Protein AF-A0AAD2HRV2-F1 (afdb_monomer_lite)

Radius of gyration: 18.83 Å; chains: 1; bounding box: 55×31×52 Å

Foldseek 3Di:
DVLLVVLLVQCDPVHVPCQVVSLVSLLVVLVVLVVVLVVVVVVLVVVVVCVVVDDPLVVVLSVLSVVLSVLSVLLSVLSNLQSQQAPGSQLPHGDPDPPSVQSHCHRHVVVCCCVSHPVSVVVSVVSVVVSVVVVVVVVVD

Secondary structure (DSSP, 8-state):
-HHHHHHHHHTSTT-GGGHHHHHHHHHHHHHHHHHHHHHHHHHHHHHHHGGGTS-HHHHHHHHHHHHHHHHHHHHHHHHHHHHHSBSSTTS-SB-SSSSGGGG-TTTS-HHHIIIIIIIHHHHHHHHHHHHHHHHHTTTT-

pLDDT: mean 74.62, std 10.89, range [42.72, 90.31]

Structure (mmCIF, N/CA/C/O backbone):
data_AF-A0AAD2HRV2-F1
#
_entry.id   AF-A0AAD2HRV2-F1
#
loop_
_atom_site.group_PDB
_atom_site.id
_atom_site.type_symbol
_atom_site.label_atom_id
_atom_site.labe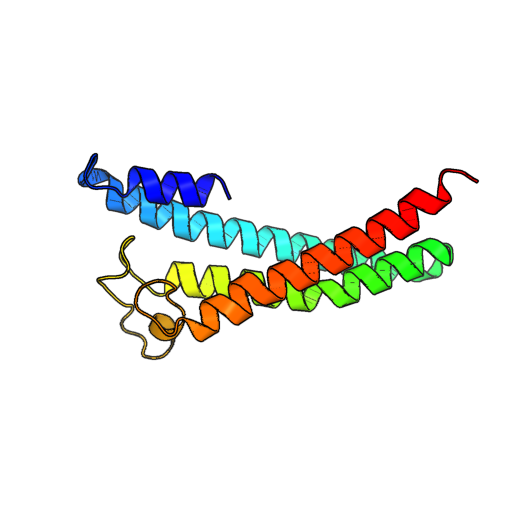l_alt_id
_atom_site.label_comp_id
_atom_site.label_asym_id
_atom_site.label_entity_id
_atom_site.label_seq_id
_atom_site.pdbx_PDB_ins_code
_atom_site.Cartn_x
_atom_site.Cartn_y
_atom_site.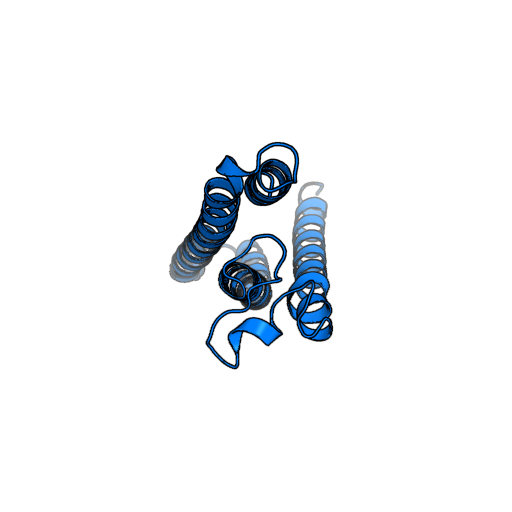Cartn_z
_atom_site.occupancy
_atom_site.B_iso_or_equiv
_atom_site.auth_seq_id
_atom_site.auth_comp_id
_atom_site.auth_asym_id
_atom_site.auth_atom_id
_atom_site.pdbx_PDB_model_num
ATOM 1 N N . MET A 1 1 ? -5.492 1.408 -10.388 1.00 51.88 1 MET A N 1
ATOM 2 C CA . MET A 1 1 ? -4.949 0.156 -10.971 1.00 51.88 1 MET A CA 1
ATOM 3 C C . MET A 1 1 ? -4.918 0.222 -12.494 1.00 51.88 1 MET A C 1
ATOM 5 O O . MET A 1 1 ? -3.972 -0.291 -13.074 1.00 51.88 1 MET A O 1
ATOM 9 N N . GLY A 1 2 ? -5.868 0.919 -13.139 1.00 54.16 2 GLY A N 1
ATOM 10 C CA . GLY A 1 2 ? -5.912 1.065 -14.603 1.00 54.16 2 GLY A CA 1
ATOM 11 C C . GLY A 1 2 ? -4.626 1.592 -15.253 1.00 54.16 2 GLY A C 1
ATOM 12 O O . GLY A 1 2 ? -4.238 1.076 -16.287 1.00 54.16 2 GLY A O 1
ATOM 13 N N . LEU A 1 3 ? -3.902 2.522 -14.617 1.00 57.81 3 LEU A N 1
ATOM 14 C CA . LEU A 1 3 ? -2.620 3.042 -15.130 1.00 57.81 3 LEU A CA 1
ATOM 15 C C . LEU A 1 3 ? -1.505 1.985 -15.206 1.00 57.81 3 LEU A C 1
ATOM 17 O O . LEU A 1 3 ? -0.697 2.018 -16.126 1.00 57.81 3 LEU A O 1
ATOM 21 N N . SER A 1 4 ? -1.470 1.038 -14.264 1.00 59.91 4 SER A N 1
ATOM 22 C CA . SER A 1 4 ? -0.477 -0.046 -14.257 1.00 59.91 4 SER A CA 1
ATOM 23 C C . SER A 1 4 ? -0.799 -1.097 -15.326 1.00 59.91 4 SER A C 1
ATOM 25 O O . SER A 1 4 ? 0.092 -1.570 -16.025 1.00 59.91 4 SER A O 1
ATOM 27 N N . VAL A 1 5 ? -2.090 -1.386 -15.534 1.00 63.12 5 VAL A N 1
ATOM 28 C CA . VAL A 1 5 ? -2.563 -2.274 -16.611 1.00 63.12 5 VAL A CA 1
ATOM 29 C C . VAL A 1 5 ? -2.344 -1.635 -17.986 1.00 63.12 5 VAL A C 1
ATOM 31 O O . VAL A 1 5 ? -1.844 -2.295 -18.889 1.00 63.12 5 VAL A O 1
ATOM 34 N N . ALA A 1 6 ? -2.636 -0.339 -18.133 1.00 60.94 6 ALA A N 1
ATOM 35 C CA . ALA A 1 6 ? -2.362 0.418 -19.352 1.00 60.94 6 ALA A CA 1
ATOM 36 C C . ALA A 1 6 ? -0.857 0.482 -19.657 1.00 60.94 6 ALA A C 1
ATOM 38 O O . ALA A 1 6 ? -0.459 0.233 -20.789 1.00 60.94 6 ALA A O 1
ATOM 39 N N . GLY A 1 7 ? -0.012 0.727 -18.648 1.00 58.09 7 GLY A N 1
ATOM 40 C CA . GLY A 1 7 ? 1.446 0.689 -18.799 1.00 58.09 7 GLY A CA 1
ATOM 41 C C . GLY A 1 7 ? 1.984 -0.697 -19.173 1.00 58.09 7 GLY A C 1
ATOM 42 O O . GLY A 1 7 ? 2.919 -0.793 -19.961 1.00 58.09 7 GLY A O 1
ATOM 43 N N . GLY A 1 8 ? 1.367 -1.771 -18.665 1.00 58.88 8 GLY A N 1
ATOM 44 C CA . GLY A 1 8 ? 1.688 -3.146 -19.053 1.00 58.88 8 GLY A CA 1
ATOM 45 C C . GLY A 1 8 ? 1.274 -3.486 -20.489 1.00 58.88 8 GLY A C 1
ATOM 46 O O . GLY A 1 8 ? 2.028 -4.151 -21.190 1.00 58.88 8 GLY A O 1
ATOM 47 N N . LEU A 1 9 ? 0.117 -2.996 -20.946 1.00 61.56 9 LEU A N 1
ATOM 48 C CA . LEU A 1 9 ? -0.385 -3.211 -22.310 1.00 61.56 9 LEU A CA 1
ATOM 49 C C . LEU A 1 9 ? 0.414 -2.421 -23.355 1.00 61.56 9 LEU A C 1
ATOM 51 O O . LEU A 1 9 ? 0.818 -2.990 -24.366 1.00 61.56 9 LEU A O 1
ATOM 55 N N . LEU A 1 10 ? 0.704 -1.145 -23.083 1.00 58.66 10 LEU A N 1
ATOM 56 C CA . LEU A 1 10 ? 1.521 -0.280 -23.950 1.00 58.66 10 LEU A CA 1
ATOM 57 C C . LEU A 1 10 ? 2.996 -0.720 -24.006 1.00 58.66 10 LEU A C 1
ATOM 59 O O . LEU A 1 10 ? 3.722 -0.357 -24.923 1.00 58.66 10 LEU A O 1
ATOM 63 N N . GLY A 1 11 ? 3.434 -1.533 -23.042 1.00 52.75 11 GLY A N 1
ATOM 64 C CA . GLY A 1 11 ? 4.765 -2.133 -22.996 1.00 52.75 11 GLY A CA 1
ATOM 65 C C . GLY A 1 11 ? 4.944 -3.415 -23.819 1.00 52.75 11 GLY A C 1
ATOM 66 O O . GLY A 1 11 ? 6.039 -3.973 -23.824 1.00 52.75 11 GLY A O 1
ATOM 67 N N . THR A 1 12 ? 3.893 -3.924 -24.473 1.00 57.88 12 THR A N 1
ATOM 68 C CA . THR A 1 12 ? 3.955 -5.171 -25.256 1.00 57.88 12 THR A CA 1
ATOM 69 C C . THR A 1 12 ? 4.548 -4.969 -26.657 1.00 57.88 12 THR A C 1
ATOM 71 O O . THR A 1 12 ? 4.654 -3.856 -27.167 1.00 57.88 12 THR A O 1
ATOM 74 N N . HIS A 1 13 ? 4.921 -6.077 -27.306 1.00 51.69 13 HIS A N 1
ATOM 75 C CA . HIS A 1 13 ? 5.558 -6.192 -28.634 1.00 51.69 13 HIS A CA 1
ATOM 76 C C . HIS A 1 13 ? 4.822 -5.492 -29.798 1.00 51.69 13 HIS A C 1
ATOM 78 O O . HIS A 1 13 ? 5.334 -5.462 -30.913 1.00 51.69 13 HIS A O 1
ATOM 84 N N . VAL A 1 14 ? 3.645 -4.920 -29.546 1.00 54.38 14 VAL A N 1
ATOM 85 C CA . VAL A 1 14 ? 2.822 -4.194 -30.518 1.00 54.38 14 VAL A CA 1
ATOM 86 C C . VAL A 1 14 ? 3.303 -2.739 -30.710 1.00 54.38 14 VAL A C 1
ATOM 88 O O . VAL A 1 14 ? 3.013 -2.146 -31.745 1.00 54.38 14 VAL A O 1
ATOM 91 N N . ALA A 1 15 ? 4.093 -2.176 -29.778 1.00 51.81 15 ALA A N 1
ATOM 92 C CA . ALA A 1 15 ? 4.691 -0.835 -29.892 1.00 51.81 15 ALA A CA 1
ATOM 93 C C . ALA A 1 15 ? 6.085 -0.746 -29.210 1.00 51.81 15 ALA A C 1
ATOM 95 O O . ALA A 1 15 ? 6.222 -0.187 -28.120 1.00 51.81 15 ALA A O 1
ATOM 96 N N . PRO A 1 16 ? 7.168 -1.256 -29.831 1.00 54.44 16 PRO A N 1
ATOM 97 C CA . PRO A 1 16 ? 8.503 -1.335 -29.214 1.00 54.44 16 PRO A CA 1
ATOM 98 C C . PRO A 1 16 ? 9.122 0.027 -28.841 1.00 54.44 16 PRO A C 1
ATOM 100 O O . PRO A 1 16 ? 10.001 0.086 -27.984 1.00 54.44 16 PRO A O 1
ATOM 103 N N . ASN A 1 17 ? 8.650 1.129 -29.435 1.00 55.66 17 ASN A N 1
ATOM 104 C CA . ASN A 1 17 ? 9.111 2.483 -29.109 1.00 55.66 17 ASN A CA 1
ATOM 105 C C . ASN A 1 17 ? 8.449 3.058 -27.832 1.00 55.66 17 ASN A C 1
ATOM 107 O O . ASN A 1 17 ? 8.908 4.064 -27.292 1.00 55.66 17 ASN A O 1
ATOM 111 N N . GLU A 1 18 ? 7.397 2.408 -27.314 1.00 60.22 18 GLU A N 1
ATOM 112 C CA . GLU A 1 18 ? 6.621 2.857 -26.148 1.00 60.22 18 GLU A CA 1
ATOM 113 C C . GLU A 1 18 ? 6.984 2.138 -24.837 1.00 60.22 18 GLU A C 1
ATOM 115 O O . GLU A 1 18 ? 6.467 2.482 -23.774 1.00 60.22 18 GLU A O 1
ATOM 120 N N . GLY A 1 19 ? 7.958 1.219 -24.846 1.00 60.75 19 GLY A N 1
ATOM 121 C CA . GLY A 1 19 ? 8.441 0.566 -23.619 1.00 60.75 19 GLY A CA 1
ATOM 122 C C . GLY A 1 19 ? 8.923 1.562 -22.548 1.00 60.75 19 GLY A C 1
ATOM 123 O O . GLY A 1 19 ? 8.720 1.364 -21.350 1.00 60.75 19 GLY A O 1
ATOM 124 N N . ARG A 1 20 ? 9.473 2.713 -22.964 1.00 67.06 20 ARG A N 1
ATOM 125 C CA . ARG A 1 20 ? 9.821 3.814 -22.044 1.00 67.06 20 ARG A CA 1
ATOM 126 C C . ARG A 1 20 ? 8.587 4.450 -21.399 1.00 67.06 20 ARG A C 1
ATOM 128 O O . ARG A 1 20 ? 8.648 4.837 -20.236 1.00 67.06 20 ARG A O 1
ATOM 135 N N . ILE A 1 21 ? 7.483 4.552 -22.134 1.00 70.00 21 ILE A N 1
ATOM 136 C CA . ILE A 1 21 ? 6.219 5.124 -21.657 1.00 70.00 21 ILE A CA 1
ATOM 137 C C . ILE A 1 21 ? 5.590 4.183 -20.625 1.00 70.00 21 ILE A C 1
ATOM 139 O O . ILE A 1 21 ? 5.187 4.639 -19.555 1.00 70.00 21 ILE A O 1
ATOM 143 N N . GLY A 1 22 ? 5.591 2.871 -20.882 1.00 69.19 22 GLY A N 1
ATOM 144 C CA . GLY A 1 22 ? 5.088 1.875 -19.932 1.00 69.19 22 GLY A CA 1
ATOM 145 C C . GLY A 1 22 ? 5.846 1.864 -18.596 1.00 69.19 22 GLY A C 1
ATOM 146 O O . GLY A 1 22 ? 5.217 1.817 -17.536 1.00 69.19 22 GLY A O 1
ATOM 147 N N . ASP A 1 23 ? 7.180 1.977 -18.610 1.00 72.56 23 ASP A N 1
ATOM 148 C CA . ASP A 1 23 ? 7.973 2.042 -17.370 1.00 72.56 23 ASP A CA 1
ATOM 149 C C . ASP A 1 23 ? 7.720 3.342 -16.581 1.00 72.56 23 ASP A C 1
ATOM 151 O O . ASP A 1 23 ? 7.574 3.309 -15.353 1.00 72.56 23 ASP A O 1
ATOM 155 N N . ILE A 1 24 ? 7.575 4.479 -17.275 1.00 75.44 24 ILE A N 1
ATOM 156 C CA . ILE A 1 24 ? 7.176 5.751 -16.653 1.00 75.44 24 ILE A CA 1
ATOM 157 C C . ILE A 1 24 ? 5.791 5.610 -16.015 1.00 75.44 24 ILE A C 1
ATOM 159 O O . ILE A 1 24 ? 5.625 5.958 -14.847 1.00 75.44 24 ILE A O 1
ATOM 163 N N . LEU A 1 25 ? 4.807 5.048 -16.725 1.00 75.44 25 LEU A N 1
ATOM 164 C CA . LEU A 1 25 ? 3.458 4.839 -16.190 1.00 75.44 25 LEU A CA 1
ATOM 165 C C . LEU A 1 25 ? 3.468 3.946 -14.946 1.00 75.44 25 LEU A C 1
ATOM 167 O O . LEU A 1 25 ? 2.797 4.264 -13.960 1.00 75.44 25 LEU A O 1
ATOM 171 N N . ARG A 1 26 ? 4.251 2.860 -14.954 1.00 74.75 26 ARG A N 1
ATOM 172 C CA . ARG A 1 26 ? 4.387 1.955 -13.805 1.00 74.75 26 ARG A CA 1
ATOM 173 C C . ARG A 1 26 ? 4.916 2.699 -12.580 1.00 74.75 26 ARG A C 1
ATOM 175 O O . ARG A 1 26 ? 4.290 2.646 -11.519 1.00 74.75 26 ARG A O 1
ATOM 182 N N . LYS A 1 27 ? 6.012 3.447 -12.725 1.00 79.94 27 LYS A N 1
ATOM 183 C CA . LYS A 1 27 ? 6.633 4.210 -11.627 1.00 79.94 27 LYS A CA 1
ATOM 184 C C . LYS A 1 27 ? 5.755 5.360 -11.145 1.00 79.94 27 LYS A C 1
ATOM 186 O O . LYS A 1 27 ? 5.581 5.526 -9.938 1.00 79.94 27 LYS A O 1
ATOM 191 N N . THR A 1 28 ? 5.134 6.099 -12.062 1.00 83.44 28 THR A N 1
ATOM 192 C CA . THR A 1 28 ? 4.185 7.166 -11.723 1.00 83.44 28 THR A CA 1
ATOM 193 C C . THR A 1 28 ? 2.982 6.602 -10.978 1.00 83.44 28 THR A C 1
ATOM 195 O O . THR A 1 28 ? 2.570 7.174 -9.973 1.00 83.44 28 THR A O 1
ATOM 198 N N . SER A 1 29 ? 2.453 5.444 -11.389 1.00 80.19 29 SER A N 1
ATOM 199 C CA . SER A 1 29 ? 1.341 4.808 -10.678 1.00 80.19 29 SER A CA 1
ATOM 200 C C . SER A 1 29 ? 1.720 4.429 -9.242 1.00 80.19 29 SER A C 1
ATOM 202 O O . SER A 1 29 ? 0.953 4.709 -8.322 1.00 80.19 29 SER A O 1
ATOM 204 N N . ALA A 1 30 ? 2.925 3.889 -9.026 1.00 84.06 30 ALA A N 1
ATOM 205 C CA . ALA A 1 30 ? 3.435 3.591 -7.690 1.00 84.06 30 ALA A CA 1
ATOM 206 C C . ALA A 1 30 ? 3.598 4.864 -6.839 1.00 84.06 30 ALA A C 1
ATOM 208 O O . ALA A 1 30 ? 3.230 4.868 -5.664 1.00 84.06 30 ALA A O 1
ATOM 209 N N . GLY A 1 31 ? 4.073 5.960 -7.443 1.00 85.56 31 GLY A N 1
ATOM 210 C CA . GLY A 1 31 ? 4.170 7.268 -6.791 1.00 85.56 31 GLY A CA 1
ATOM 211 C C . GLY A 1 31 ? 2.811 7.825 -6.363 1.00 85.56 31 GLY A C 1
ATOM 212 O O . GLY A 1 31 ? 2.647 8.225 -5.211 1.00 85.56 31 GLY A O 1
ATOM 213 N N . VAL A 1 32 ? 1.808 7.783 -7.247 1.00 87.44 32 VAL A N 1
ATOM 214 C CA . VAL A 1 32 ? 0.435 8.226 -6.941 1.00 87.44 32 VAL A CA 1
ATOM 215 C C . VAL A 1 32 ? -0.167 7.401 -5.802 1.00 87.44 32 VAL A C 1
ATOM 217 O O . VAL A 1 32 ? -0.786 7.965 -4.898 1.00 87.44 32 VAL A O 1
ATOM 220 N N . TYR A 1 33 ? 0.058 6.084 -5.784 1.00 83.50 33 TYR A N 1
ATOM 221 C CA . TYR A 1 33 ? -0.382 5.239 -4.673 1.00 83.50 33 TYR A CA 1
ATOM 222 C C . TYR A 1 33 ? 0.292 5.604 -3.352 1.00 83.50 33 TYR A C 1
ATOM 224 O O . TYR A 1 33 ? -0.403 5.781 -2.350 1.00 83.50 33 TYR A O 1
ATOM 232 N N . GLY A 1 34 ? 1.615 5.781 -3.349 1.00 87.06 34 GLY A N 1
ATOM 233 C CA . GLY A 1 34 ? 2.351 6.238 -2.169 1.00 87.06 34 GLY A CA 1
ATOM 234 C C . GLY A 1 34 ? 1.832 7.578 -1.643 1.00 87.06 34 GLY A C 1
ATOM 235 O O . GLY A 1 34 ? 1.552 7.715 -0.454 1.00 87.06 34 GLY A O 1
ATOM 236 N N . PHE A 1 35 ? 1.613 8.544 -2.536 1.00 89.50 35 PHE A N 1
ATOM 237 C CA . PHE A 1 35 ? 1.083 9.856 -2.173 1.00 89.50 35 PHE A CA 1
ATOM 238 C C . PHE A 1 35 ? -0.336 9.776 -1.594 1.00 89.50 35 PHE A C 1
ATOM 240 O O . PHE A 1 35 ? -0.618 10.369 -0.552 1.00 89.50 35 PHE A O 1
ATOM 247 N N . SER A 1 36 ? -1.220 8.987 -2.211 1.00 87.81 36 SER A N 1
ATOM 248 C CA . SER A 1 36 ? -2.583 8.782 -1.705 1.00 87.81 36 SER A CA 1
ATOM 249 C C . SER A 1 36 ? -2.603 8.163 -0.301 1.00 87.81 36 SER A C 1
ATOM 251 O O . SER A 1 36 ? -3.414 8.558 0.535 1.00 87.81 36 SER A O 1
ATOM 253 N N . TYR A 1 37 ? -1.665 7.260 0.001 1.00 87.75 37 TYR A N 1
ATOM 254 C CA . TYR A 1 37 ? -1.505 6.693 1.339 1.00 87.75 37 TYR A CA 1
ATOM 255 C C . TYR A 1 37 ? -1.057 7.729 2.364 1.00 87.75 37 TYR A C 1
ATOM 257 O O . TYR A 1 37 ? -1.605 7.771 3.462 1.00 87.75 37 TYR A O 1
ATOM 265 N N . LEU A 1 38 ? -0.112 8.603 2.010 1.00 90.31 38 LEU A N 1
ATOM 266 C CA . LEU A 1 38 ? 0.311 9.687 2.897 1.00 90.31 38 LEU A CA 1
ATOM 267 C C . LEU A 1 38 ? -0.842 10.644 3.208 1.00 90.31 38 LEU A C 1
ATOM 269 O O . LEU A 1 38 ? -1.022 11.015 4.366 1.00 90.31 38 LEU A O 1
ATOM 273 N N . LEU A 1 39 ? -1.667 10.987 2.213 1.00 89.88 39 LEU A N 1
ATOM 274 C CA . LEU A 1 39 ? -2.879 11.777 2.440 1.00 89.88 39 LEU A CA 1
ATOM 275 C C . LEU A 1 39 ? -3.873 11.056 3.362 1.00 89.88 39 LEU A C 1
ATOM 277 O O . LEU A 1 39 ? -4.446 11.684 4.254 1.00 89.88 39 LEU A O 1
ATOM 281 N N . LEU A 1 40 ? -4.057 9.743 3.202 1.00 87.50 40 LEU A N 1
ATOM 282 C CA . LEU A 1 40 ? -4.901 8.940 4.093 1.00 87.50 40 LEU A CA 1
ATOM 283 C C . LEU A 1 40 ? -4.370 8.927 5.531 1.00 87.50 40 LEU A C 1
ATOM 285 O O . LEU A 1 40 ? -5.133 9.158 6.465 1.00 87.50 40 LEU A O 1
ATOM 289 N N . VAL A 1 41 ? -3.067 8.716 5.726 1.00 88.81 41 VAL A N 1
ATOM 290 C CA . VAL A 1 41 ? -2.438 8.769 7.055 1.00 88.81 41 VAL A CA 1
ATOM 291 C C . VAL A 1 41 ? -2.594 10.161 7.662 1.00 88.81 41 VAL A C 1
ATOM 293 O O . VAL A 1 41 ? -3.001 10.285 8.813 1.00 88.81 41 VAL A O 1
ATOM 296 N N . PHE A 1 42 ? -2.330 11.216 6.891 1.00 88.88 42 PHE A N 1
ATOM 297 C CA . PHE A 1 42 ? -2.418 12.595 7.363 1.00 88.88 42 PHE A CA 1
ATOM 298 C C . PHE A 1 42 ? -3.841 12.976 7.781 1.00 88.88 42 PHE A C 1
ATOM 300 O O . PHE A 1 42 ? -4.058 13.495 8.876 1.00 88.88 42 PHE A O 1
ATOM 307 N N . THR A 1 43 ? -4.831 12.677 6.937 1.00 86.81 43 THR A N 1
ATOM 308 C CA . THR A 1 43 ? -6.246 12.910 7.260 1.00 86.81 43 THR A CA 1
ATOM 309 C C . THR A 1 43 ? -6.683 12.097 8.474 1.00 86.81 43 THR A C 1
ATOM 311 O O . THR A 1 43 ? -7.411 12.615 9.322 1.00 86.81 43 THR A O 1
ATOM 314 N N . HIS A 1 44 ? -6.187 10.866 8.619 1.00 86.56 44 HIS A N 1
ATOM 315 C CA . HIS A 1 44 ? -6.467 10.037 9.782 1.00 86.56 44 HIS A CA 1
ATOM 316 C C . HIS A 1 44 ? -5.860 10.607 11.070 1.00 86.56 44 HIS A C 1
ATOM 318 O O . HIS A 1 44 ? -6.557 10.689 12.078 1.00 86.56 44 HIS A O 1
ATOM 324 N N . LEU A 1 45 ? -4.606 11.069 11.039 1.00 86.31 45 LEU A N 1
ATOM 325 C CA . LEU A 1 45 ? -3.954 11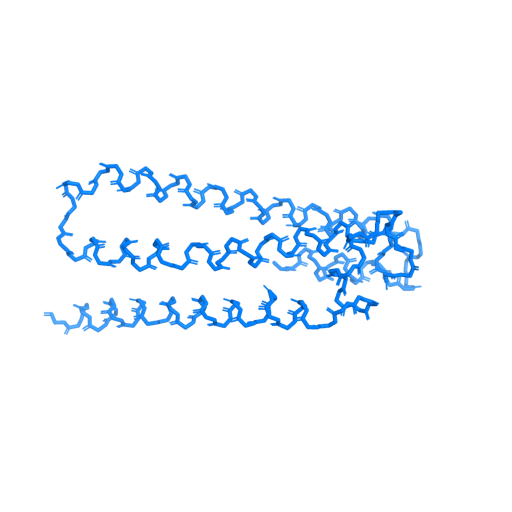.725 12.178 1.00 86.31 45 LEU A CA 1
ATOM 326 C C . LEU A 1 45 ? -4.672 13.018 12.574 1.00 86.31 45 LEU A C 1
ATOM 328 O O . LEU A 1 45 ? -4.904 13.255 13.759 1.00 86.31 45 LEU A O 1
ATOM 332 N N . ARG A 1 46 ? -5.091 13.824 11.592 1.00 85.19 46 ARG A N 1
ATOM 333 C CA . ARG A 1 46 ? -5.886 15.031 11.843 1.00 85.19 46 ARG A CA 1
ATOM 334 C C . ARG A 1 46 ? -7.218 14.686 12.513 1.00 85.19 46 ARG A C 1
ATOM 336 O O . ARG A 1 46 ? -7.567 15.282 13.525 1.00 85.19 46 ARG A O 1
ATOM 343 N N . CYS A 1 47 ? -7.915 13.670 12.007 1.00 82.62 47 CYS A N 1
ATOM 344 C CA . CYS A 1 47 ? -9.170 13.191 12.588 1.00 82.62 47 CYS A CA 1
ATOM 345 C C . CYS A 1 47 ? -8.970 12.593 13.994 1.00 82.62 47 CYS A C 1
ATOM 347 O O . CYS A 1 47 ? -9.825 12.732 14.868 1.00 82.62 47 CYS A O 1
ATOM 349 N N . TRP A 1 48 ? -7.816 11.971 14.247 1.00 79.69 48 TRP A N 1
ATOM 350 C CA . TRP A 1 48 ? -7.443 11.462 15.564 1.00 79.69 48 TRP A CA 1
ATOM 351 C C . TRP A 1 48 ? -7.174 12.577 16.578 1.00 79.69 48 TRP A C 1
ATOM 353 O O . TRP A 1 48 ? -7.473 12.410 17.761 1.00 79.69 48 TRP A O 1
ATOM 363 N N . SER A 1 49 ? -6.651 13.723 16.138 1.00 82.81 49 SER A N 1
ATOM 364 C CA . SER A 1 49 ? -6.463 14.897 16.999 1.00 82.81 49 SER A CA 1
ATOM 365 C C . SER A 1 49 ? -7.796 15.402 17.564 1.00 82.81 49 SER A C 1
ATOM 367 O O . SER A 1 49 ? -7.886 15.746 18.740 1.00 82.81 49 SER A O 1
ATOM 369 N N . GLU A 1 50 ? -8.862 15.350 16.764 1.00 78.12 50 GLU A N 1
ATOM 370 C CA . GLU A 1 50 ? -10.223 15.752 17.151 1.00 78.12 50 GLU A CA 1
ATOM 371 C C . GLU A 1 50 ? -11.020 14.620 17.832 1.00 78.12 50 GLU A C 1
ATOM 373 O O . GLU A 1 50 ? -12.227 14.733 18.060 1.00 78.12 50 GLU A O 1
ATOM 378 N N . ARG A 1 51 ? -10.368 13.507 18.219 1.00 68.25 51 ARG A N 1
ATOM 379 C CA . ARG A 1 51 ? -11.042 12.339 18.828 1.00 68.25 51 ARG A CA 1
ATOM 380 C C . ARG A 1 51 ? -11.875 12.680 20.062 1.00 68.25 51 ARG A C 1
ATOM 382 O O . ARG A 1 51 ? -12.819 11.952 20.374 1.00 68.25 51 ARG A O 1
ATOM 389 N N . TRP A 1 52 ? -11.512 13.743 20.777 1.00 68.25 52 TRP A N 1
ATOM 390 C CA . TRP A 1 52 ? -12.167 14.146 22.018 1.00 68.25 52 TRP A CA 1
ATOM 391 C C . TRP A 1 52 ? -13.587 14.672 21.791 1.00 68.25 52 TRP A C 1
ATOM 393 O O . TRP A 1 52 ? -14.463 14.336 22.583 1.00 68.25 52 TRP A O 1
ATOM 403 N N . GLU A 1 53 ? -13.847 15.322 20.658 1.00 72.12 53 GLU A N 1
ATOM 404 C CA . GLU A 1 53 ? -15.173 15.834 20.267 1.00 72.12 53 GLU A CA 1
ATOM 405 C C . GLU A 1 53 ? -16.068 14.748 19.630 1.00 72.12 53 GLU A C 1
ATOM 407 O O . GLU A 1 53 ? -17.285 14.891 19.495 1.00 72.12 53 GLU A O 1
ATOM 412 N N . LEU A 1 54 ? -15.483 13.611 19.237 1.00 69.19 54 LEU A N 1
ATOM 413 C CA . LEU A 1 54 ? -16.176 12.559 18.493 1.00 69.19 54 LEU A CA 1
ATOM 414 C C . LEU A 1 54 ? -16.945 11.585 19.406 1.00 69.19 54 LEU A C 1
ATOM 416 O O . LEU A 1 54 ? -16.387 10.998 20.338 1.00 69.19 54 LEU A O 1
ATOM 420 N N . ARG A 1 55 ? -18.219 11.322 19.061 1.00 66.12 55 ARG A N 1
ATOM 421 C CA . ARG A 1 55 ? -19.076 10.295 19.695 1.00 66.12 55 ARG A CA 1
ATOM 422 C C . ARG A 1 55 ? -18.407 8.911 19.694 1.00 66.12 55 ARG A C 1
ATOM 424 O O . ARG A 1 55 ? -17.759 8.516 18.723 1.00 66.12 55 ARG A O 1
ATOM 431 N N . HIS A 1 56 ? -18.658 8.127 20.746 1.00 62.91 56 HIS A N 1
ATOM 432 C CA . HIS A 1 56 ? -18.027 6.822 21.011 1.00 62.91 56 HIS A CA 1
ATOM 433 C C . HIS A 1 56 ? -18.077 5.829 19.824 1.00 62.91 56 HIS A C 1
ATOM 435 O O . HIS A 1 56 ? -17.148 5.040 19.632 1.00 62.91 56 HIS A O 1
ATOM 441 N N . HIS A 1 57 ? -19.118 5.878 18.987 1.00 62.09 57 HIS A N 1
ATOM 442 C CA . HIS A 1 57 ? -19.245 5.039 17.785 1.00 62.09 57 HIS A CA 1
ATOM 443 C C . HIS A 1 57 ? -18.211 5.346 16.707 1.00 62.09 57 HIS A C 1
ATOM 445 O O . HIS A 1 57 ? -17.657 4.423 16.114 1.00 62.09 57 HIS A O 1
ATOM 451 N N . ARG A 1 58 ? -17.900 6.628 16.488 1.00 70.38 58 ARG A N 1
ATOM 452 C CA . ARG A 1 58 ? -16.899 7.046 15.498 1.00 70.38 58 ARG A CA 1
ATOM 453 C C . ARG A 1 58 ? -15.486 6.674 15.949 1.00 70.38 58 ARG A C 1
ATOM 455 O O . ARG A 1 58 ? -14.665 6.315 15.117 1.00 70.38 58 ARG A O 1
ATOM 462 N N . ARG A 1 59 ? -15.236 6.630 17.264 1.00 72.81 59 ARG A N 1
ATOM 463 C CA . ARG A 1 59 ? -13.949 6.193 17.834 1.00 72.81 59 ARG A CA 1
ATOM 464 C C . ARG A 1 59 ? -13.622 4.726 17.525 1.00 72.81 59 ARG A C 1
ATOM 466 O O . ARG A 1 59 ? -12.480 4.429 17.200 1.00 72.81 59 ARG A O 1
ATOM 473 N N . LYS A 1 60 ? -14.608 3.815 17.557 1.00 72.81 60 LYS A N 1
ATOM 474 C CA . LYS A 1 60 ? -14.384 2.399 17.188 1.00 72.81 60 LYS A CA 1
ATOM 475 C C . LYS A 1 60 ? -14.032 2.236 15.706 1.00 72.81 60 LYS A C 1
ATOM 477 O O . LYS A 1 60 ? -13.158 1.440 15.380 1.00 72.81 60 LYS A O 1
ATOM 482 N N . LEU A 1 61 ? -14.669 3.017 14.830 1.00 74.00 61 LEU A N 1
ATOM 483 C CA . LEU A 1 61 ? -14.335 3.038 13.403 1.00 74.00 61 LEU A CA 1
ATOM 484 C C . LEU A 1 61 ? -12.937 3.613 13.162 1.00 74.00 61 LEU A C 1
ATOM 486 O O . LEU A 1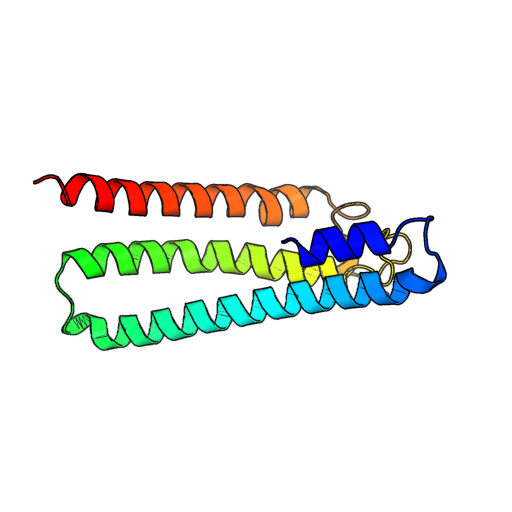 61 ? -12.171 3.018 12.410 1.00 74.00 61 LEU A O 1
ATOM 490 N N . LEU A 1 62 ? -12.577 4.713 13.837 1.00 79.19 62 LEU A N 1
ATOM 491 C CA . LEU A 1 62 ? -11.224 5.267 13.754 1.00 79.19 62 LEU A CA 1
ATOM 492 C C . LEU A 1 62 ? -10.167 4.248 14.200 1.00 79.19 62 LEU A C 1
ATOM 494 O O . LEU A 1 62 ? -9.183 4.076 13.494 1.00 79.19 62 LEU A O 1
ATOM 498 N N . MET A 1 63 ? -10.384 3.521 15.300 1.00 79.00 63 MET A N 1
ATOM 499 C CA . MET A 1 63 ? -9.465 2.454 15.721 1.00 79.00 63 MET A CA 1
ATOM 500 C C . MET A 1 63 ? -9.347 1.331 14.686 1.00 79.00 63 MET A C 1
ATOM 502 O O . MET A 1 63 ? -8.246 0.841 14.452 1.00 79.00 63 MET A O 1
ATOM 506 N N . GLY A 1 64 ? -10.453 0.936 14.046 1.00 79.44 64 GLY A N 1
ATOM 507 C CA . GLY A 1 64 ? -10.427 -0.063 12.973 1.00 79.44 64 GLY A CA 1
ATOM 508 C C . GLY A 1 64 ? -9.613 0.401 11.762 1.00 79.44 64 GLY A C 1
ATOM 509 O O . GLY A 1 64 ? -8.798 -0.353 11.234 1.00 79.44 64 GLY A O 1
ATOM 510 N N . VAL A 1 65 ? -9.772 1.669 11.369 1.00 80.94 65 VAL A N 1
ATOM 511 C CA . VAL A 1 65 ? -8.981 2.293 10.295 1.00 80.94 65 VAL A CA 1
ATOM 512 C C . VAL A 1 65 ? -7.499 2.389 10.683 1.00 80.94 65 VAL A C 1
ATOM 514 O O . VAL A 1 65 ? -6.628 2.090 9.868 1.00 80.94 65 VAL A O 1
ATOM 517 N N . PHE A 1 66 ? -7.201 2.736 11.935 1.00 83.56 66 PHE A N 1
ATOM 518 C CA . PHE A 1 66 ? -5.834 2.787 12.450 1.00 83.56 66 PHE A CA 1
ATOM 519 C C . PHE A 1 66 ? -5.155 1.412 12.435 1.00 83.56 66 PHE A C 1
ATOM 521 O O . PHE A 1 66 ? -3.991 1.303 12.064 1.00 83.56 66 PHE A O 1
ATOM 528 N N . ALA A 1 67 ? -5.891 0.352 12.777 1.00 83.50 67 ALA A N 1
ATOM 529 C CA . ALA A 1 67 ? -5.376 -1.014 12.764 1.00 83.50 67 ALA A CA 1
ATOM 530 C C . ALA A 1 67 ? -5.089 -1.539 11.344 1.00 83.50 67 ALA A C 1
ATOM 532 O O . ALA A 1 67 ? -4.161 -2.325 11.169 1.00 83.50 67 ALA A O 1
ATOM 533 N N . MET A 1 68 ? -5.843 -1.106 10.323 1.00 83.19 68 MET A N 1
ATOM 534 C CA . MET A 1 68 ? -5.607 -1.530 8.932 1.00 83.19 68 MET A CA 1
ATOM 535 C C . MET A 1 68 ? -4.532 -0.713 8.204 1.00 83.19 68 MET A C 1
ATOM 537 O O . MET A 1 68 ? -3.891 -1.228 7.288 1.00 83.19 68 MET A O 1
ATOM 541 N N . LEU A 1 69 ? -4.320 0.545 8.607 1.00 84.69 69 LEU A N 1
ATOM 542 C CA . LEU A 1 69 ? -3.323 1.446 8.024 1.00 84.69 69 LEU A CA 1
ATOM 543 C C . LEU A 1 69 ? -1.922 0.821 7.869 1.00 84.69 69 LEU A C 1
ATOM 545 O O . LEU A 1 69 ? -1.398 0.889 6.758 1.00 84.69 69 LEU A O 1
ATOM 549 N N . PRO A 1 70 ? -1.314 0.166 8.881 1.00 86.06 70 PRO A N 1
ATOM 550 C CA . PRO A 1 70 ? 0.013 -0.431 8.719 1.00 86.06 70 PRO A CA 1
ATOM 551 C C . PRO A 1 70 ? 0.040 -1.544 7.663 1.00 86.06 70 PRO A C 1
ATOM 553 O O . PRO A 1 70 ? 0.985 -1.619 6.881 1.00 86.06 70 PRO A O 1
ATOM 556 N N . PHE A 1 71 ? -1.006 -2.370 7.579 1.00 86.44 71 PHE A N 1
ATOM 557 C CA . PHE A 1 71 ? -1.097 -3.440 6.581 1.00 86.44 71 PHE A CA 1
ATOM 558 C C . PHE A 1 71 ? -1.225 -2.888 5.160 1.00 86.44 71 PHE A C 1
ATOM 560 O O . PHE A 1 71 ? -0.559 -3.362 4.237 1.00 86.44 71 PHE A O 1
ATOM 567 N N . LEU A 1 72 ? -2.019 -1.828 4.997 1.00 84.50 72 LEU A N 1
ATOM 568 C CA . LEU A 1 72 ? -2.107 -1.097 3.737 1.00 84.50 72 LEU A CA 1
ATOM 569 C C . LEU A 1 72 ? -0.764 -0.434 3.380 1.00 84.50 72 LEU A C 1
ATOM 571 O O . LEU A 1 72 ? -0.354 -0.453 2.220 1.00 84.50 72 LEU A O 1
ATOM 575 N N . GLY A 1 73 ? -0.045 0.093 4.372 1.00 86.12 73 GLY A N 1
ATOM 576 C CA . GLY A 1 73 ? 1.286 0.668 4.195 1.00 86.12 73 GLY A CA 1
ATOM 577 C C . GLY A 1 73 ? 2.301 -0.342 3.663 1.00 86.12 73 GLY A C 1
ATOM 578 O O . GLY A 1 73 ? 2.986 -0.056 2.683 1.00 86.12 73 GLY A O 1
ATOM 579 N N . VAL A 1 74 ? 2.350 -1.550 4.236 1.00 87.44 74 VAL A N 1
ATOM 580 C CA . VAL A 1 74 ? 3.219 -2.645 3.760 1.00 87.44 74 VAL A CA 1
ATOM 581 C C . VAL A 1 74 ? 2.914 -3.000 2.302 1.00 87.44 74 VAL A C 1
ATOM 583 O O . VAL A 1 74 ? 3.832 -3.144 1.491 1.00 87.44 74 VAL A O 1
ATOM 586 N N . ARG A 1 75 ? 1.629 -3.070 1.939 1.00 85.38 75 ARG A N 1
ATOM 587 C CA . ARG A 1 75 ? 1.183 -3.361 0.570 1.00 85.38 75 ARG A CA 1
ATOM 588 C C . ARG A 1 75 ? 1.651 -2.312 -0.441 1.00 85.38 75 ARG A C 1
ATOM 590 O O . ARG A 1 75 ? 2.049 -2.656 -1.558 1.00 85.38 75 ARG A O 1
ATOM 597 N N . ILE A 1 76 ? 1.586 -1.039 -0.060 1.00 85.75 76 ILE A N 1
ATOM 598 C CA . ILE A 1 76 ? 1.980 0.092 -0.909 1.00 85.75 76 ILE A CA 1
ATOM 599 C C . ILE A 1 76 ? 3.500 0.203 -0.989 1.00 85.75 76 ILE A C 1
ATOM 601 O O . ILE A 1 76 ? 4.034 0.404 -2.078 1.00 85.75 76 ILE A O 1
ATOM 605 N N . ALA A 1 77 ? 4.208 -0.025 0.118 1.00 86.38 77 ALA A N 1
ATOM 606 C CA . ALA A 1 77 ? 5.659 -0.141 0.112 1.00 86.38 77 ALA A CA 1
ATOM 607 C C . ALA A 1 77 ? 6.101 -1.243 -0.859 1.00 86.38 77 ALA A C 1
ATOM 609 O O . ALA A 1 77 ? 6.923 -0.990 -1.734 1.00 86.38 77 ALA A O 1
ATOM 610 N N . TYR A 1 78 ? 5.484 -2.427 -0.801 1.00 84.75 78 TYR A N 1
ATOM 611 C CA . TYR A 1 78 ? 5.776 -3.505 -1.744 1.00 84.75 78 TYR A CA 1
ATOM 612 C C . TYR A 1 78 ? 5.523 -3.111 -3.209 1.00 84.75 78 TYR A C 1
ATOM 614 O O . TYR A 1 78 ? 6.355 -3.412 -4.058 1.00 84.75 78 TYR A O 1
ATOM 622 N N . GLN A 1 79 ? 4.438 -2.388 -3.521 1.00 81.62 79 GLN A N 1
ATOM 623 C CA . GLN A 1 79 ? 4.181 -1.871 -4.881 1.00 81.62 79 GLN A CA 1
ATOM 624 C C . GLN A 1 79 ? 5.292 -0.947 -5.374 1.00 81.62 79 GLN A C 1
ATOM 626 O O . GLN A 1 79 ? 5.724 -1.058 -6.519 1.00 81.62 79 GLN A O 1
ATOM 631 N N . ILE A 1 80 ? 5.764 -0.047 -4.510 1.00 83.69 80 ILE A N 1
ATOM 632 C CA . ILE A 1 80 ? 6.858 0.868 -4.833 1.00 83.69 80 ILE A CA 1
ATOM 633 C C . ILE A 1 80 ? 8.141 0.065 -5.056 1.00 83.69 80 ILE A C 1
ATOM 635 O O . ILE A 1 80 ? 8.771 0.202 -6.101 1.00 83.69 80 ILE A O 1
ATOM 639 N N . LEU A 1 81 ? 8.498 -0.835 -4.137 1.00 83.31 81 LEU A N 1
ATOM 640 C CA . LEU A 1 81 ? 9.688 -1.675 -4.291 1.00 83.31 81 LEU A CA 1
ATOM 641 C C . LEU A 1 81 ? 9.624 -2.515 -5.575 1.00 83.31 81 LEU A C 1
ATOM 643 O O . LEU A 1 81 ? 10.610 -2.579 -6.304 1.00 83.31 81 LEU A O 1
ATOM 647 N N . ALA A 1 82 ? 8.468 -3.096 -5.895 1.00 79.25 82 ALA A N 1
ATOM 648 C CA . ALA A 1 82 ? 8.264 -3.862 -7.119 1.00 79.25 82 ALA A CA 1
ATOM 649 C C . ALA A 1 82 ? 8.403 -2.985 -8.377 1.00 79.25 82 ALA A C 1
ATOM 651 O O . ALA A 1 82 ? 9.117 -3.365 -9.303 1.00 79.25 82 ALA A O 1
ATOM 652 N N . ALA A 1 83 ? 7.813 -1.785 -8.396 1.00 78.06 83 ALA A N 1
ATOM 653 C CA . ALA A 1 83 ? 7.898 -0.858 -9.529 1.00 78.06 83 ALA A CA 1
ATOM 654 C C . ALA A 1 83 ? 9.327 -0.352 -9.803 1.00 78.06 83 ALA A C 1
ATOM 656 O O . ALA A 1 83 ? 9.662 -0.054 -10.948 1.00 78.06 83 ALA A O 1
ATOM 657 N N . PHE A 1 84 ? 10.172 -0.270 -8.770 1.00 79.06 84 PHE A N 1
ATOM 658 C CA . PHE A 1 84 ? 11.574 0.150 -8.880 1.00 79.06 84 PHE A CA 1
ATOM 659 C C . PHE A 1 84 ? 12.576 -1.018 -8.942 1.00 79.06 84 PHE A C 1
ATOM 661 O O . PHE A 1 84 ? 13.772 -0.790 -9.132 1.00 79.06 84 PHE A O 1
ATOM 668 N N . SER A 1 85 ? 12.120 -2.267 -8.813 1.00 76.06 85 SER A N 1
ATOM 669 C CA . SER A 1 85 ? 12.993 -3.453 -8.781 1.00 76.06 85 SER A CA 1
ATOM 670 C C . SER A 1 85 ? 13.668 -3.768 -10.124 1.00 76.06 85 SER A C 1
ATOM 672 O O . SER A 1 85 ? 14.742 -4.374 -10.160 1.00 76.06 85 SER A O 1
ATOM 674 N N . SER A 1 86 ? 13.066 -3.328 -11.228 1.00 71.25 86 SER A N 1
ATOM 675 C CA . SER A 1 86 ? 13.505 -3.597 -12.596 1.00 71.25 86 SER A CA 1
ATOM 676 C C . SER A 1 86 ? 13.566 -2.308 -13.407 1.00 71.25 86 SER A C 1
ATOM 678 O O . SER A 1 86 ? 12.740 -1.411 -13.236 1.00 71.25 86 SER A O 1
ATOM 680 N N . ARG A 1 87 ? 14.557 -2.209 -14.297 1.00 68.56 87 ARG A N 1
ATOM 681 C CA . ARG A 1 87 ? 14.633 -1.109 -15.275 1.00 68.56 87 ARG A CA 1
ATOM 682 C C . ARG A 1 87 ? 13.751 -1.350 -16.494 1.00 68.56 87 ARG A C 1
ATOM 684 O O . ARG A 1 87 ? 13.447 -0.405 -17.207 1.00 68.56 87 ARG A O 1
ATOM 691 N N . ASP A 1 88 ? 13.351 -2.598 -16.693 1.00 68.69 88 ASP A N 1
ATOM 692 C CA . ASP A 1 88 ? 12.517 -3.036 -17.799 1.00 68.69 88 ASP A CA 1
ATOM 693 C C . ASP A 1 88 ? 11.116 -3.447 -17.313 1.00 68.69 88 ASP A C 1
ATOM 695 O O . ASP A 1 88 ? 10.932 -3.878 -16.168 1.00 68.69 88 ASP A O 1
ATOM 699 N N . LEU A 1 89 ? 10.131 -3.329 -18.201 1.00 64.62 89 LEU A N 1
ATOM 700 C CA . LEU A 1 89 ? 8.738 -3.719 -17.985 1.00 64.62 89 LEU A CA 1
ATOM 701 C C . LEU A 1 89 ? 8.601 -5.219 -17.721 1.00 64.62 89 LEU A C 1
ATOM 703 O O . LEU A 1 89 ? 7.842 -5.619 -16.839 1.00 64.62 89 LEU A O 1
ATOM 707 N N . PHE A 1 90 ? 9.380 -6.036 -18.434 1.00 62.50 90 PHE A N 1
ATOM 708 C CA . PHE A 1 90 ? 9.332 -7.497 -18.342 1.00 62.50 90 PHE A CA 1
ATOM 709 C C . PHE A 1 90 ? 10.176 -8.069 -17.203 1.00 62.50 90 PHE A C 1
ATOM 711 O O . PHE A 1 90 ? 10.121 -9.266 -16.929 1.00 62.50 90 PHE A O 1
ATOM 718 N N . GLY A 1 91 ? 10.956 -7.236 -16.507 1.00 62.28 91 GLY A N 1
ATOM 719 C CA . GLY A 1 91 ? 11.775 -7.710 -15.396 1.00 62.28 91 GLY A CA 1
ATOM 720 C C . GLY A 1 91 ? 12.996 -8.528 -15.795 1.00 62.28 91 GLY A C 1
ATOM 721 O O . GLY A 1 91 ? 13.502 -9.269 -14.955 1.00 62.28 91 GLY A O 1
ATOM 722 N N . LEU A 1 92 ? 13.453 -8.392 -17.043 1.00 65.44 92 LEU A N 1
ATOM 723 C CA . LEU A 1 92 ? 14.638 -9.066 -17.576 1.00 65.44 92 LEU A CA 1
ATOM 724 C C . LEU A 1 92 ? 15.931 -8.318 -17.215 1.00 65.44 92 LEU A C 1
ATOM 726 O O . LEU A 1 92 ? 16.959 -8.939 -16.963 1.00 65.44 92 LEU A O 1
ATOM 730 N N . GLN A 1 93 ? 15.869 -6.985 -17.117 1.00 69.12 93 GLN A N 1
ATOM 731 C CA . GLN A 1 93 ? 16.962 -6.157 -16.602 1.00 69.12 93 GLN A CA 1
ATOM 732 C 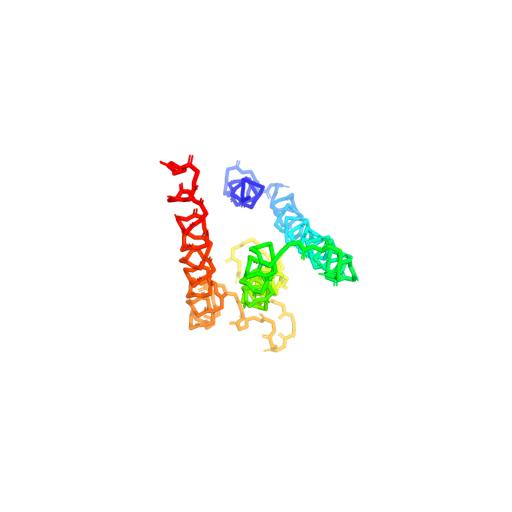C . GLN A 1 93 ? 16.694 -5.742 -15.153 1.00 69.12 93 GLN A C 1
ATOM 734 O O . GLN A 1 93 ? 15.952 -4.792 -14.864 1.00 69.12 93 GLN A O 1
ATOM 739 N N . LEU A 1 94 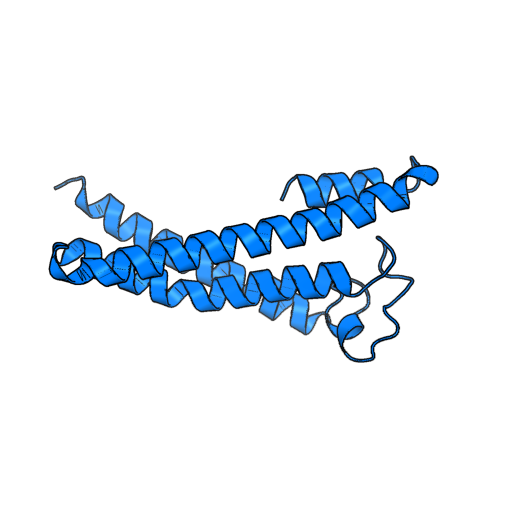? 17.304 -6.487 -14.233 1.00 71.38 94 LEU A N 1
ATOM 740 C CA . LEU A 1 94 ? 17.235 -6.239 -12.797 1.00 71.38 94 LEU A CA 1
ATOM 741 C C . LEU A 1 94 ? 18.028 -4.978 -12.421 1.00 71.38 94 LEU A C 1
ATOM 743 O O . LEU A 1 94 ? 18.990 -4.586 -13.083 1.00 71.38 94 LEU A O 1
ATOM 747 N N . SER A 1 95 ? 17.603 -4.319 -11.342 1.00 67.81 95 SER A N 1
ATOM 748 C CA . SER A 1 95 ? 18.355 -3.209 -10.752 1.00 67.81 95 SER A CA 1
ATOM 749 C C . SER A 1 95 ? 19.742 -3.674 -10.283 1.00 67.81 95 SER A C 1
ATOM 751 O O . SER A 1 95 ? 19.878 -4.777 -9.767 1.00 67.81 95 SER A O 1
ATOM 753 N N . SER A 1 96 ? 20.759 -2.810 -10.400 1.00 70.62 96 SER A N 1
ATOM 754 C CA . SER A 1 96 ? 22.144 -3.081 -9.952 1.00 70.62 96 SER A CA 1
ATOM 755 C C . SER A 1 96 ? 22.267 -3.295 -8.430 1.00 70.62 96 SER A C 1
ATOM 757 O O . SER A 1 96 ? 23.290 -3.742 -7.923 1.00 70.62 96 SER A O 1
ATOM 759 N N . ASN A 1 97 ? 21.217 -2.963 -7.671 1.00 74.94 97 ASN A N 1
ATOM 760 C CA . ASN A 1 97 ? 21.179 -3.159 -6.227 1.00 74.94 97 ASN A CA 1
ATOM 761 C C . ASN A 1 97 ? 20.926 -4.636 -5.875 1.00 74.94 97 ASN A C 1
ATOM 763 O O . ASN A 1 97 ? 20.021 -5.231 -6.446 1.00 74.94 97 ASN A O 1
ATOM 767 N N . PRO A 1 98 ? 21.600 -5.215 -4.868 1.00 72.25 98 PRO A N 1
ATOM 768 C CA . PRO A 1 98 ? 21.435 -6.631 -4.509 1.00 72.25 98 PRO A CA 1
ATOM 769 C C . PRO A 1 98 ? 20.100 -6.970 -3.809 1.00 72.25 98 PRO A C 1
ATOM 771 O O . PRO A 1 98 ? 19.708 -8.135 -3.732 1.00 72.25 98 PRO A O 1
ATOM 774 N N . ILE A 1 99 ? 19.386 -5.968 -3.281 1.00 71.94 99 ILE A N 1
ATOM 775 C CA . ILE A 1 99 ? 18.179 -6.161 -2.450 1.00 71.94 99 ILE A CA 1
ATOM 776 C C . ILE A 1 99 ? 16.884 -5.968 -3.256 1.00 71.94 99 ILE A C 1
ATOM 778 O O . ILE A 1 99 ? 15.942 -6.746 -3.122 1.00 71.94 99 ILE A O 1
ATOM 782 N N . LEU A 1 100 ? 16.839 -4.959 -4.130 1.00 71.50 100 LEU A N 1
ATOM 783 C CA . LEU A 1 100 ? 15.665 -4.604 -4.942 1.00 71.50 100 LEU A CA 1
ATOM 784 C C . LEU A 1 100 ? 15.123 -5.735 -5.841 1.00 71.50 100 LEU A C 1
ATOM 786 O O . LEU A 1 100 ? 13.903 -5.880 -5.912 1.00 71.50 100 LEU A O 1
ATOM 790 N N . PRO A 1 101 ? 15.962 -6.556 -6.501 1.00 74.25 101 PRO A N 1
ATOM 791 C CA . PRO A 1 101 ? 15.482 -7.584 -7.414 1.00 74.25 101 PRO A CA 1
ATOM 792 C C . PRO A 1 101 ? 14.672 -8.684 -6.733 1.00 74.25 101 PRO A C 1
ATOM 794 O O . PRO A 1 101 ? 13.845 -9.331 -7.369 1.00 74.25 101 PRO A O 1
ATOM 797 N N . GLN A 1 102 ? 14.863 -8.878 -5.424 1.00 75.19 102 GLN A N 1
ATOM 798 C CA . GLN A 1 102 ? 14.144 -9.900 -4.664 1.00 75.19 102 GLN A CA 1
ATOM 799 C C . GLN A 1 102 ? 12.635 -9.626 -4.595 1.00 75.19 102 GLN A C 1
ATOM 801 O O . GLN A 1 102 ? 11.866 -10.566 -4.407 1.00 75.19 102 GLN A O 1
ATOM 806 N N . PHE A 1 103 ? 12.219 -8.367 -4.776 1.00 74.44 103 PHE A N 1
ATOM 807 C CA . PHE A 1 103 ? 10.825 -7.924 -4.695 1.00 74.44 103 PHE A CA 1
ATOM 808 C C . PHE A 1 103 ? 10.078 -7.974 -6.031 1.00 74.44 103 PHE A C 1
ATOM 810 O O . PHE A 1 103 ? 8.872 -7.717 -6.061 1.00 74.44 103 PHE A O 1
ATOM 817 N N . GLN A 1 104 ? 10.762 -8.318 -7.123 1.00 76.38 104 GLN A N 1
ATOM 818 C CA . GLN A 1 104 ? 10.138 -8.441 -8.433 1.00 76.38 104 GLN A CA 1
ATOM 819 C C . GLN A 1 104 ? 9.167 -9.640 -8.451 1.00 76.38 104 GLN A C 1
ATOM 821 O O . GLN A 1 104 ? 9.572 -10.748 -8.100 1.00 76.38 104 GLN A O 1
ATOM 826 N N . PRO A 1 105 ? 7.903 -9.470 -8.880 1.00 69.38 105 PRO A N 1
ATOM 827 C CA . PRO A 1 105 ? 6.905 -10.536 -8.827 1.00 69.38 105 PRO A CA 1
ATOM 828 C C . PRO A 1 105 ? 7.136 -11.664 -9.841 1.00 69.38 105 PRO A C 1
ATOM 830 O O . PRO A 1 105 ? 6.646 -12.766 -9.622 1.00 69.38 105 PRO A O 1
ATOM 833 N N . VAL A 1 106 ? 7.863 -11.396 -10.933 1.00 68.62 106 VAL A N 1
ATOM 834 C CA . VAL A 1 106 ? 8.085 -12.359 -12.029 1.00 68.62 106 VAL A CA 1
ATOM 835 C C . VAL A 1 106 ? 9.401 -13.124 -11.867 1.00 68.62 106 VAL A C 1
ATOM 837 O O . VAL A 1 106 ? 9.405 -14.347 -11.907 1.00 68.62 106 VAL A O 1
ATOM 840 N N . THR A 1 107 ? 10.517 -12.415 -11.677 1.00 69.88 107 THR A N 1
ATOM 841 C CA . THR A 1 107 ? 11.871 -13.003 -11.622 1.00 69.88 107 THR A CA 1
ATOM 842 C C . THR A 1 107 ? 12.466 -13.066 -10.211 1.00 69.88 107 THR A C 1
ATOM 844 O O . THR A 1 107 ? 13.513 -13.679 -10.016 1.00 69.88 107 THR A O 1
ATOM 847 N N . GLY A 1 108 ? 11.821 -12.437 -9.222 1.00 71.38 108 GLY A N 1
ATOM 848 C CA . GLY A 1 108 ? 12.266 -12.405 -7.829 1.00 71.38 108 GLY A CA 1
ATOM 849 C C . GLY A 1 108 ? 11.693 -13.540 -6.973 1.00 71.38 108 GLY A C 1
ATOM 850 O O . GLY A 1 108 ? 11.154 -14.533 -7.460 1.00 71.38 108 GLY A O 1
ATOM 851 N N . LYS A 1 109 ? 11.794 -13.395 -5.646 1.00 79.12 109 LYS A N 1
ATOM 852 C CA . LYS A 1 109 ? 11.245 -14.374 -4.697 1.00 79.12 109 LYS A CA 1
ATOM 853 C C . LYS A 1 109 ? 9.729 -14.207 -4.612 1.00 79.12 109 LYS A C 1
ATOM 855 O O . LYS A 1 109 ? 9.229 -13.292 -3.956 1.00 79.12 109 LYS A O 1
ATOM 860 N N . TRP A 1 110 ? 8.999 -15.150 -5.198 1.00 79.88 110 TRP A N 1
ATOM 861 C CA . TRP A 1 110 ? 7.534 -15.128 -5.243 1.00 79.88 110 TRP A CA 1
ATOM 862 C C . TRP A 1 110 ? 6.852 -15.096 -3.858 1.00 79.88 110 TRP A C 1
ATOM 864 O O . TRP A 1 110 ? 5.757 -14.555 -3.719 1.00 79.88 110 TRP A O 1
ATOM 874 N N . ILE A 1 111 ? 7.529 -15.571 -2.801 1.00 82.38 111 ILE A N 1
ATOM 875 C CA . ILE A 1 111 ? 7.062 -15.464 -1.404 1.00 82.38 111 ILE A CA 1
ATOM 876 C C . ILE A 1 111 ? 6.723 -14.015 -1.024 1.00 82.38 111 ILE A C 1
ATOM 878 O O . ILE A 1 111 ? 5.694 -13.770 -0.394 1.00 82.38 111 ILE A O 1
ATOM 882 N N . TYR A 1 112 ? 7.558 -13.043 -1.409 1.00 79.94 112 TYR A N 1
ATOM 883 C CA . TYR A 1 112 ? 7.308 -11.645 -1.057 1.00 79.94 112 TYR A CA 1
ATOM 884 C C . TYR A 1 112 ? 6.082 -11.102 -1.780 1.00 79.94 112 TYR A C 1
ATOM 886 O O . TYR A 1 112 ? 5.300 -10.377 -1.177 1.00 79.94 112 TYR A O 1
ATOM 894 N N . TYR A 1 113 ? 5.876 -11.502 -3.034 1.00 78.56 113 TYR A N 1
ATOM 895 C CA . TYR A 1 113 ? 4.674 -11.152 -3.783 1.00 78.56 113 TYR A CA 1
ATOM 896 C C . TYR A 1 113 ? 3.407 -11.703 -3.125 1.00 78.56 113 TYR A C 1
ATOM 898 O O . TYR A 1 113 ? 2.451 -10.957 -2.910 1.00 78.56 113 TYR A O 1
ATOM 906 N N . LEU A 1 114 ? 3.407 -12.983 -2.748 1.00 81.88 114 LEU A N 1
ATOM 907 C CA . LEU A 1 114 ? 2.258 -13.593 -2.087 1.00 81.88 114 LEU A CA 1
ATOM 908 C C . LEU A 1 114 ? 1.931 -12.911 -0.762 1.00 81.88 114 LEU A C 1
ATOM 910 O O . LEU A 1 114 ? 0.785 -12.538 -0.526 1.00 81.88 114 LEU A O 1
ATOM 914 N N . ILE A 1 115 ? 2.928 -12.736 0.104 1.00 84.75 115 ILE A N 1
ATOM 915 C CA . ILE A 1 115 ? 2.692 -12.232 1.456 1.00 84.75 115 ILE A CA 1
ATOM 916 C C . ILE A 1 115 ? 2.442 -10.722 1.421 1.00 84.75 115 ILE A C 1
ATOM 918 O O . ILE A 1 115 ? 1.378 -10.262 1.832 1.00 84.75 115 ILE A O 1
ATOM 922 N N . LEU A 1 116 ? 3.403 -9.947 0.903 1.00 81.56 116 LEU A N 1
ATOM 923 C CA . LEU A 1 116 ? 3.365 -8.480 0.914 1.00 81.56 116 LEU A CA 1
ATOM 924 C C . LEU A 1 116 ? 2.334 -7.910 -0.069 1.00 81.56 116 LEU A C 1
ATOM 926 O O . LEU A 1 116 ? 1.777 -6.839 0.170 1.00 81.56 116 LEU A O 1
ATOM 930 N N . GLY A 1 117 ? 2.080 -8.621 -1.167 1.00 77.50 117 GLY A N 1
ATOM 931 C CA . GLY A 1 117 ? 1.081 -8.266 -2.165 1.00 77.50 117 GLY A CA 1
ATOM 932 C C . GLY A 1 117 ? -0.307 -8.800 -1.824 1.00 77.50 117 GLY A C 1
ATOM 933 O O . GLY A 1 117 ? -1.223 -8.023 -1.593 1.00 77.50 117 GLY A O 1
ATOM 934 N N . VAL A 1 118 ? -0.488 -10.118 -1.803 1.00 82.06 118 VAL A N 1
ATOM 935 C CA . VAL A 1 118 ? -1.835 -10.717 -1.790 1.00 82.06 118 VAL A CA 1
ATOM 936 C C . VAL A 1 118 ? -2.404 -10.846 -0.376 1.00 82.06 118 VAL A C 1
ATOM 938 O O . VAL A 1 118 ? -3.525 -10.411 -0.125 1.00 82.06 118 VAL A O 1
ATOM 941 N N . VAL A 1 119 ? -1.645 -11.401 0.572 1.00 86.69 119 VAL A N 1
ATOM 942 C CA . VAL A 1 119 ? -2.155 -11.687 1.927 1.00 86.69 119 VAL A CA 1
ATOM 943 C C . VAL A 1 119 ? -2.560 -10.404 2.653 1.00 86.69 119 VAL A C 1
ATOM 945 O O . VAL A 1 119 ? -3.673 -10.324 3.173 1.00 86.69 119 VAL A O 1
ATOM 948 N N . PHE A 1 120 ? -1.712 -9.371 2.653 1.00 84.06 120 PHE A N 1
ATOM 949 C CA . PHE A 1 120 ? -2.072 -8.100 3.294 1.00 84.06 120 PHE A CA 1
ATOM 950 C C . PHE A 1 120 ? -3.228 -7.381 2.598 1.00 84.06 120 PHE A C 1
ATOM 952 O O . PHE A 1 120 ? -4.016 -6.719 3.269 1.00 84.06 120 PHE A O 1
ATOM 959 N N . GLU A 1 121 ? -3.378 -7.538 1.283 1.00 83.56 121 GLU A N 1
ATOM 960 C CA . GLU A 1 121 ? -4.519 -6.983 0.552 1.00 83.56 121 GLU A CA 1
ATOM 961 C C . GLU A 1 121 ? -5.833 -7.652 0.971 1.00 83.56 121 GLU A C 1
ATOM 963 O O . GLU A 1 121 ? -6.810 -6.959 1.255 1.00 83.56 121 GLU A O 1
ATOM 968 N N . VAL A 1 122 ? -5.838 -8.980 1.123 1.00 85.94 122 VAL A N 1
ATOM 969 C CA . VAL A 1 122 ? -7.004 -9.721 1.623 1.00 85.94 122 VAL A CA 1
ATOM 970 C C . VAL A 1 122 ? -7.328 -9.332 3.065 1.00 85.94 122 VAL A C 1
ATOM 972 O O . VAL A 1 122 ? -8.492 -9.090 3.379 1.00 85.94 122 VAL A O 1
ATOM 975 N N . ILE A 1 123 ? -6.324 -9.208 3.939 1.00 85.88 123 ILE A N 1
ATOM 976 C CA . ILE A 1 123 ? -6.531 -8.781 5.333 1.00 85.88 123 ILE A CA 1
ATOM 977 C C . ILE A 1 123 ? -7.189 -7.397 5.379 1.00 85.88 123 ILE A C 1
ATOM 979 O O . ILE A 1 123 ? -8.192 -7.216 6.070 1.00 85.88 123 ILE A O 1
ATOM 983 N N . VAL A 1 124 ? -6.670 -6.429 4.616 1.00 84.88 124 VAL A N 1
ATOM 984 C CA . VAL A 1 124 ? -7.245 -5.077 4.552 1.00 84.88 124 VAL A CA 1
ATOM 985 C C . VAL A 1 124 ? -8.677 -5.115 4.011 1.00 84.88 124 VAL A C 1
ATOM 987 O O . VAL A 1 124 ? -9.557 -4.474 4.587 1.00 84.88 124 VAL A O 1
ATOM 990 N N . ALA A 1 125 ? -8.942 -5.895 2.958 1.00 85.19 125 ALA A N 1
ATOM 991 C CA . ALA A 1 125 ? -10.279 -6.036 2.385 1.00 85.19 125 ALA A CA 1
ATOM 992 C C . ALA A 1 125 ? -11.282 -6.629 3.388 1.00 85.19 125 ALA A C 1
ATOM 994 O O . ALA A 1 125 ? -12.385 -6.103 3.543 1.00 85.19 125 ALA A O 1
ATOM 995 N N . VAL A 1 126 ? -10.893 -7.677 4.121 1.00 85.69 126 VAL A N 1
ATOM 996 C CA . VAL A 1 126 ? -11.734 -8.303 5.152 1.00 85.69 126 VAL A CA 1
ATOM 997 C C . VAL A 1 126 ? -12.028 -7.319 6.283 1.00 85.69 126 VAL A C 1
ATOM 999 O O . VAL A 1 126 ? -13.186 -7.166 6.669 1.00 85.69 126 VAL A O 1
ATOM 1002 N N . VAL A 1 127 ? -11.021 -6.599 6.786 1.00 83.38 127 VAL A N 1
ATOM 1003 C CA . VAL A 1 127 ? -11.218 -5.598 7.848 1.00 83.38 127 VAL A CA 1
ATOM 1004 C C . VAL A 1 127 ? -12.133 -4.464 7.378 1.00 83.38 127 VAL A C 1
ATOM 1006 O O . VAL A 1 127 ? -13.013 -4.035 8.129 1.00 83.38 127 VAL A O 1
ATOM 1009 N N . TYR A 1 128 ? -11.993 -4.013 6.129 1.00 82.06 128 TYR A N 1
ATOM 1010 C CA . TYR A 1 128 ? -12.863 -2.989 5.553 1.00 82.06 128 TYR A CA 1
ATOM 1011 C C . TYR A 1 128 ? -14.314 -3.472 5.425 1.00 82.06 128 TYR A C 1
ATOM 1013 O O . TYR A 1 128 ? -15.241 -2.763 5.822 1.00 82.06 128 TYR A O 1
ATOM 1021 N N . LEU A 1 129 ? -14.521 -4.700 4.941 1.00 84.38 129 LEU A N 1
ATOM 1022 C CA . LEU A 1 129 ? -15.846 -5.313 4.835 1.00 84.38 129 LEU A CA 1
ATOM 1023 C C . LEU A 1 129 ? -16.498 -5.505 6.206 1.00 84.38 129 LEU A C 1
ATOM 1025 O O . LEU A 1 129 ? -17.677 -5.193 6.369 1.00 84.38 129 LEU A O 1
ATOM 1029 N N . LEU A 1 130 ? -15.748 -5.961 7.210 1.00 82.62 130 LEU A N 1
ATOM 1030 C CA . LEU A 1 130 ? -16.248 -6.092 8.580 1.00 82.62 130 LEU A CA 1
ATOM 1031 C C . LEU A 1 130 ? -16.612 -4.727 9.179 1.00 82.62 130 LEU A C 1
ATOM 1033 O O . LEU A 1 130 ? -17.692 -4.568 9.742 1.00 82.62 130 LEU A O 1
ATOM 1037 N N . SER A 1 131 ? -15.764 -3.713 9.000 1.00 77.12 131 SER A N 1
ATOM 1038 C CA . SER A 1 131 ? -16.046 -2.345 9.456 1.00 77.12 131 SER A CA 1
ATOM 1039 C C . SER A 1 131 ? -17.303 -1.764 8.786 1.00 77.12 131 SER A C 1
ATOM 1041 O O . SER A 1 131 ? -18.181 -1.215 9.456 1.00 77.12 131 SER A O 1
ATOM 1043 N N . SER A 1 132 ? -17.440 -1.962 7.471 1.00 76.69 132 SER A N 1
ATOM 1044 C CA . SER A 1 132 ? -18.588 -1.500 6.682 1.00 76.69 132 SER A CA 1
ATOM 1045 C C . SER A 1 132 ? -19.887 -2.230 7.039 1.00 76.69 132 SER A C 1
ATOM 1047 O O . SER A 1 132 ? -20.924 -1.601 7.246 1.00 76.69 132 SER A O 1
ATOM 1049 N N . THR A 1 133 ? -19.853 -3.555 7.193 1.00 79.50 133 THR A N 1
ATOM 1050 C CA . THR A 1 133 ? -21.039 -4.351 7.557 1.00 79.50 133 THR A CA 1
ATOM 1051 C C . THR A 1 133 ? -21.528 -4.053 8.974 1.00 79.50 133 THR A C 1
ATOM 1053 O O . THR A 1 133 ? -22.739 -3.951 9.191 1.00 79.50 133 THR A O 1
ATOM 1056 N N . VAL A 1 134 ? -20.617 -3.835 9.929 1.00 71.19 134 VAL A N 1
ATOM 1057 C CA . VAL A 1 134 ? -20.959 -3.383 11.290 1.00 71.19 134 VAL A CA 1
ATOM 1058 C C . VAL A 1 134 ? -21.630 -2.006 11.264 1.00 71.19 134 VAL A C 1
ATOM 1060 O O . VAL A 1 134 ? -22.584 -1.776 12.011 1.00 71.19 134 VAL A O 1
ATOM 1063 N N . LEU A 1 135 ? -21.183 -1.103 10.387 1.00 65.62 135 LEU A N 1
ATOM 1064 C CA . LEU A 1 135 ? -21.803 0.209 10.200 1.00 65.62 135 LEU A CA 1
ATOM 1065 C C . LEU A 1 135 ? -23.184 0.107 9.522 1.00 65.62 135 LEU A C 1
ATOM 1067 O O . LEU A 1 135 ? -24.139 0.734 9.978 1.00 65.62 135 LEU A O 1
ATOM 1071 N N . SER A 1 136 ? -23.310 -0.725 8.485 1.00 64.31 136 SER A N 1
ATOM 1072 C CA . SER A 1 136 ? -24.542 -0.918 7.706 1.00 64.31 136 SER A CA 1
ATOM 1073 C C . SER A 1 136 ? -25.683 -1.521 8.531 1.00 64.31 136 SER A C 1
ATOM 1075 O O . SER A 1 136 ? -26.813 -1.036 8.469 1.00 64.31 136 SER A O 1
ATOM 1077 N N . ARG A 1 137 ? -25.395 -2.512 9.390 1.00 62.12 137 ARG A N 1
ATOM 1078 C CA . ARG A 1 137 ? -26.404 -3.116 10.283 1.00 62.12 137 ARG A CA 1
ATOM 1079 C C . ARG A 1 137 ? -27.043 -2.118 11.250 1.00 62.12 137 ARG A C 1
ATOM 1081 O O . ARG A 1 137 ? -28.119 -2.384 11.771 1.00 62.12 137 ARG A O 1
ATOM 1088 N N . ARG A 1 138 ? -26.402 -0.975 11.491 1.00 56.41 138 ARG A N 1
ATOM 1089 C CA . ARG A 1 138 ? -26.854 0.028 12.458 1.00 56.41 138 ARG A CA 1
ATOM 1090 C C . ARG A 1 138 ? -27.719 1.138 11.876 1.00 56.41 138 ARG A C 1
ATOM 1092 O O . ARG A 1 138 ? -28.329 1.849 12.655 1.00 56.41 138 ARG A O 1
ATOM 1099 N N . HIS A 1 139 ? -27.788 1.278 10.553 1.00 54.38 139 HIS A N 1
ATOM 1100 C CA . HIS A 1 139 ? -28.650 2.274 9.902 1.00 54.38 139 HIS A CA 1
ATOM 1101 C C . HIS A 1 139 ? -30.096 1.772 9.695 1.00 54.38 139 HIS A C 1
ATOM 1103 O O . HIS A 1 139 ? -30.922 2.492 9.138 1.00 54.38 139 HIS A O 1
ATOM 1109 N N . ARG A 1 140 ? -30.383 0.523 10.100 1.00 51.53 140 ARG A N 1
ATOM 1110 C CA . ARG A 1 140 ? -31.691 -0.151 10.006 1.00 51.53 140 ARG A CA 1
ATOM 1111 C C . ARG A 1 140 ? -32.457 -0.240 11.340 1.00 51.53 140 ARG A C 1
ATOM 1113 O O . ARG A 1 140 ? -33.494 -0.895 11.373 1.00 51.53 140 ARG A O 1
ATOM 1120 N N . HIS A 1 141 ? -31.964 0.390 12.404 1.00 42.72 141 HIS A N 1
ATOM 1121 C CA . HIS A 1 141 ? -32.652 0.538 13.692 1.00 42.72 141 HIS A CA 1
ATOM 1122 C C . HIS A 1 141 ? -32.734 2.017 14.049 1.00 42.72 141 HIS A C 1
ATOM 1124 O O . HIS A 1 141 ? -33.738 2.391 14.685 1.00 42.72 141 HIS A O 1
#

InterPro domains:
  IPR056119 Domain of unknown function DUF7702 [PF24800] (3-135)

Sequence (141 aa):
MGLSVAGGLLGTHVAPNEGRIGDILRKTSAGVYGFSYLLLVFTHLRCWSERWELRHHRRKLLMGVFAMLPFLGVRIAYQILAAFSSRDLFGLQLSSNPILPQFQPVTGKWIYYLILGVVFEVIVAVVYLLSSTVLSRRHRH

Organism: NCBI:txid2018698